Protein AF-A0A6L9SD88-F1 (afdb_monomer)

Organism: NCBI:txid1981512

Nearest PDB structures (foldseek):
  7unf-assembly1_n  TM=5.290E-01  e=9.138E+00  Homo sapiens

Foldseek 3Di:
DDDDDDPPPDDLPCLDLVNLVVLLVVLVVLLVVLVVVLVCLVVVQVCQQVVQDDPDPVDYHHPDDRPVVSNVVSVVRSVVSVVSSVVSVVSSVVVVVVVD

Radius of gyration: 21.81 Å; Cα contacts (8 Å, |Δi|>4): 78; chains: 1; bounding box: 48×17×77 Å

Mean predicted aligned error: 8.77 Å

Sequence (100 aa):
MRPSPTPDRRKVDPDTPDGARRIAIAWTGFVGAGLVALGLSWGGWAVAQAGGYEDNFRGFEA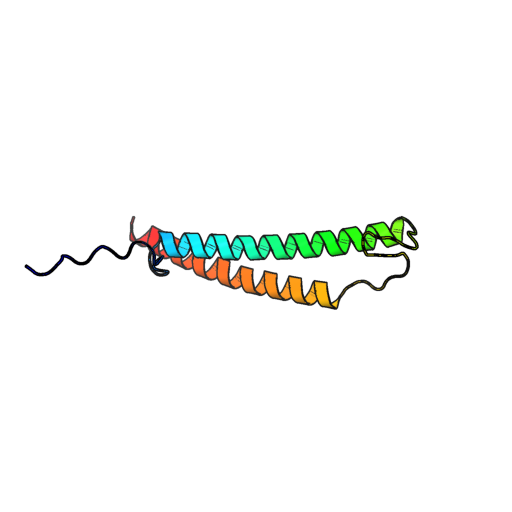GDRFPWIFVILSAAFSVFALFRAIGKWSRYAKIRRQSR

Secondary structure (DSSP, 8-state):
-PPP----TT---TTSHHHHHHHHHHHHHHHHHHHHHHHHHHHHHHHHHHHT-SS-TTS--TTPPP-HHHHHHHHHHHHHHHHHHHHHHHHHHHHHHHT-

Structure (mmCIF, N/CA/C/O backbone):
data_AF-A0A6L9SD88-F1
#
_entry.id   AF-A0A6L9SD88-F1
#
loop_
_atom_site.group_PDB
_atom_site.id
_atom_site.type_symbol
_atom_site.label_atom_id
_atom_site.label_alt_id
_atom_site.label_comp_id
_atom_site.label_asym_id
_atom_site.label_entity_id
_atom_site.label_seq_id
_atom_site.pdbx_PDB_ins_code
_atom_site.Cartn_x
_atom_site.Cartn_y
_atom_site.Cartn_z
_atom_site.occupancy
_atom_site.B_iso_or_equiv
_atom_site.auth_seq_id
_atom_site.auth_comp_id
_atom_site.auth_asym_id
_atom_site.auth_atom_id
_atom_site.pdbx_PDB_model_num
ATOM 1 N N . MET A 1 1 ? 2.132 4.903 54.832 1.00 57.75 1 MET A N 1
ATOM 2 C CA . MET A 1 1 ? 1.381 5.434 53.671 1.00 57.75 1 MET A CA 1
ATOM 3 C C . MET A 1 1 ? 1.807 4.654 52.437 1.00 57.75 1 MET A C 1
ATOM 5 O O . MET A 1 1 ? 2.989 4.672 52.123 1.00 57.75 1 MET A O 1
ATOM 9 N N . ARG A 1 2 ? 0.903 3.902 51.792 1.00 54.12 2 ARG A N 1
ATOM 10 C CA . ARG A 1 2 ? 1.203 3.288 50.485 1.00 54.12 2 ARG A CA 1
ATOM 11 C C . ARG A 1 2 ? 1.075 4.372 49.411 1.00 54.12 2 ARG A C 1
ATOM 13 O O . ARG A 1 2 ? 0.053 5.057 49.424 1.00 54.12 2 ARG A O 1
ATOM 20 N N . PRO A 1 3 ? 2.054 4.541 48.509 1.00 60.25 3 PRO A N 1
ATOM 21 C CA . PRO A 1 3 ? 1.879 5.417 47.361 1.00 60.25 3 PRO A CA 1
ATOM 22 C C . PRO A 1 3 ? 0.697 4.912 46.526 1.00 60.25 3 PRO A C 1
ATOM 24 O O . PRO A 1 3 ? 0.567 3.712 46.271 1.00 60.25 3 PRO A O 1
ATOM 27 N N . SER A 1 4 ? -0.197 5.824 46.157 1.00 60.00 4 SER A N 1
ATOM 28 C CA . SER A 1 4 ? -1.301 5.562 45.240 1.00 60.00 4 SER A CA 1
ATOM 29 C C . SER A 1 4 ? -0.740 5.142 43.874 1.00 60.00 4 SER A C 1
ATOM 31 O O . SER A 1 4 ? 0.237 5.739 43.414 1.00 60.00 4 SER A O 1
ATOM 33 N N . PRO A 1 5 ? -1.316 4.121 43.213 1.00 60.88 5 PRO A N 1
ATOM 34 C CA . PRO A 1 5 ? -0.866 3.714 41.892 1.00 60.88 5 PRO A CA 1
ATOM 35 C C . PRO A 1 5 ? -1.111 4.871 40.924 1.00 60.88 5 PRO A C 1
ATOM 37 O O . PRO A 1 5 ? -2.247 5.285 40.692 1.00 60.88 5 PRO A O 1
ATOM 40 N N . THR A 1 6 ? -0.032 5.425 40.383 1.00 61.88 6 THR A N 1
ATOM 41 C CA . THR A 1 6 ? -0.090 6.366 39.271 1.00 61.88 6 THR A CA 1
ATOM 42 C C . THR A 1 6 ? -0.789 5.670 38.102 1.00 61.88 6 THR A C 1
ATOM 44 O O . THR A 1 6 ? -0.383 4.565 37.736 1.00 61.88 6 THR A O 1
ATOM 47 N N . PRO A 1 7 ? -1.844 6.257 37.507 1.00 53.06 7 PRO A N 1
ATOM 48 C CA . PRO A 1 7 ? -2.501 5.647 36.362 1.00 53.06 7 PRO A CA 1
ATOM 49 C C . PRO A 1 7 ? -1.486 5.537 35.219 1.00 53.06 7 PRO A C 1
ATOM 51 O O . PRO A 1 7 ? -0.988 6.552 34.724 1.00 53.06 7 PRO A O 1
ATOM 54 N N . ASP A 1 8 ? -1.153 4.301 34.837 1.00 61.25 8 ASP A N 1
ATOM 55 C CA . ASP A 1 8 ? -0.277 3.984 33.708 1.00 61.25 8 ASP A CA 1
ATOM 56 C C . ASP A 1 8 ? -0.897 4.554 32.425 1.00 61.25 8 ASP A C 1
ATOM 58 O O . ASP A 1 8 ? -1.836 4.017 31.837 1.00 61.25 8 ASP A O 1
ATOM 62 N N . ARG A 1 9 ? -0.408 5.729 32.029 1.00 57.12 9 ARG A N 1
ATOM 63 C CA . ARG A 1 9 ? -1.037 6.615 31.045 1.00 57.12 9 ARG A CA 1
ATOM 64 C C . ARG A 1 9 ? -0.810 6.194 29.590 1.00 57.12 9 ARG A C 1
ATOM 66 O O . ARG A 1 9 ? -0.995 7.029 28.704 1.00 57.12 9 ARG A O 1
ATOM 73 N N . ARG A 1 10 ? -0.346 4.971 29.297 1.00 58.66 10 ARG A N 1
ATOM 74 C CA . ARG A 1 10 ? 0.192 4.685 27.952 1.00 58.66 10 ARG A CA 1
ATOM 75 C C . ARG A 1 10 ? -0.112 3.331 27.316 1.00 58.66 10 ARG A C 1
ATOM 77 O O . ARG A 1 10 ? 0.466 3.036 26.273 1.00 58.66 10 ARG A O 1
ATOM 84 N N . LYS A 1 11 ? -1.060 2.548 27.832 1.00 56.56 11 LYS A N 1
ATOM 85 C CA . LYS A 1 11 ? -1.594 1.395 27.089 1.00 56.56 11 LYS A CA 1
ATOM 86 C C . LYS A 1 11 ? -2.922 1.773 26.447 1.00 56.56 11 LYS A C 1
ATOM 88 O O . LYS A 1 11 ? -3.922 1.962 27.129 1.00 56.56 11 LYS A O 1
ATOM 93 N N . VAL A 1 12 ? -2.916 1.923 25.120 1.00 60.81 12 VAL A N 1
ATOM 94 C CA . VAL A 1 12 ? -4.160 1.965 24.343 1.00 60.81 12 VAL A CA 1
ATOM 95 C C . VAL A 1 12 ? -4.768 0.580 24.466 1.00 60.81 12 VAL A C 1
ATOM 97 O O . VAL A 1 12 ? -4.300 -0.351 23.816 1.00 60.81 12 VAL A O 1
ATOM 100 N N . ASP A 1 13 ? -5.759 0.443 25.338 1.00 69.75 13 ASP A N 1
ATOM 101 C CA . ASP A 1 13 ? -6.481 -0.808 25.485 1.00 69.75 13 ASP A CA 1
ATOM 102 C C . ASP A 1 13 ? -7.208 -1.103 24.158 1.00 69.75 13 ASP A C 1
ATOM 104 O O . ASP A 1 13 ? -8.103 -0.338 23.764 1.00 69.75 13 ASP A O 1
ATOM 108 N N . PRO A 1 14 ? -6.811 -2.166 23.432 1.00 66.56 14 PRO A N 1
ATOM 109 C CA . PRO A 1 14 ? -7.377 -2.503 22.132 1.00 66.56 14 PRO A CA 1
ATOM 110 C C . PRO A 1 14 ? -8.863 -2.883 22.197 1.00 66.56 14 PRO A C 1
ATOM 112 O O . PRO A 1 14 ? -9.498 -2.965 21.139 1.00 66.56 14 PRO A O 1
ATOM 115 N N . ASP A 1 15 ? -9.404 -3.109 23.397 1.00 68.12 15 ASP A N 1
ATOM 116 C CA . ASP A 1 15 ? -10.796 -3.471 23.636 1.00 68.12 15 ASP A CA 1
ATOM 117 C C . ASP A 1 15 ? -11.689 -2.266 23.977 1.00 68.12 15 ASP A C 1
ATOM 119 O O . ASP A 1 15 ? -12.915 -2.391 23.969 1.00 68.12 15 ASP A O 1
ATOM 123 N N . THR A 1 16 ? -11.111 -1.073 24.156 1.00 77.00 16 THR A N 1
ATOM 124 C CA . THR A 1 16 ? -11.882 0.178 24.253 1.00 77.00 16 THR A CA 1
ATOM 125 C C . THR A 1 16 ? -12.339 0.666 22.870 1.00 77.00 16 THR A C 1
ATOM 127 O O . THR A 1 16 ? -11.638 0.449 21.874 1.00 77.00 16 THR A O 1
ATOM 130 N N . PRO A 1 17 ? -13.486 1.367 22.756 1.00 72.69 17 PRO A N 1
AT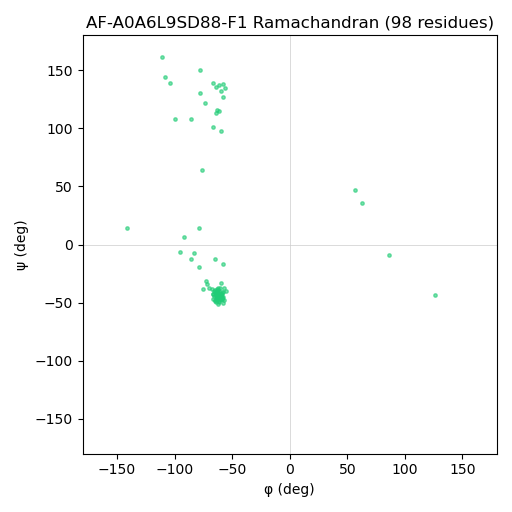OM 131 C CA . PRO A 1 17 ? -13.933 1.930 21.479 1.00 72.69 17 PRO A CA 1
ATOM 132 C C . PRO A 1 17 ? -12.897 2.873 20.843 1.00 72.69 17 PRO A C 1
ATOM 134 O O . PRO A 1 17 ? -12.687 2.822 19.628 1.00 72.69 17 PRO A O 1
ATOM 137 N N . ASP A 1 18 ? -12.186 3.667 21.647 1.00 80.69 18 ASP A N 1
ATOM 138 C CA . ASP A 1 18 ? -11.120 4.549 21.158 1.00 80.69 18 ASP A CA 1
ATOM 139 C C . ASP A 1 18 ? -9.884 3.774 20.684 1.00 80.69 18 ASP A C 1
ATOM 141 O O . ASP A 1 18 ? -9.284 4.128 19.662 1.00 80.69 18 ASP A O 1
ATOM 145 N N . GLY A 1 19 ? -9.527 2.681 21.364 1.00 80.12 19 GLY A N 1
ATOM 146 C CA . GLY A 1 19 ? -8.449 1.789 20.941 1.00 80.12 19 GLY A CA 1
ATOM 147 C C . GLY A 1 19 ? -8.769 1.048 19.645 1.00 80.12 19 GLY A C 1
ATOM 148 O O . GLY A 1 19 ? -7.966 1.061 18.708 1.00 80.12 19 GLY A O 1
ATOM 149 N N . ALA A 1 20 ? -9.973 0.481 19.536 1.00 81.31 20 ALA A N 1
ATOM 150 C CA . ALA A 1 20 ? -10.440 -0.195 18.328 1.00 81.31 20 ALA A CA 1
ATOM 151 C C . ALA A 1 20 ? -10.435 0.744 17.110 1.00 81.31 20 ALA A C 1
ATOM 153 O O . ALA A 1 20 ? -9.966 0.351 16.039 1.00 81.31 20 ALA A O 1
ATOM 154 N N . ARG A 1 21 ? -10.877 1.998 17.284 1.00 83.56 21 ARG A N 1
ATOM 155 C CA . ARG A 1 21 ? -10.855 3.024 16.232 1.00 83.56 21 ARG A CA 1
ATOM 156 C C . ARG A 1 21 ? -9.433 3.393 15.808 1.00 83.56 21 ARG A C 1
ATOM 158 O O . ARG A 1 21 ? -9.154 3.427 14.612 1.00 83.56 21 ARG A O 1
ATOM 165 N N . ARG A 1 22 ? -8.524 3.649 16.756 1.00 86.00 22 ARG A N 1
ATOM 166 C CA . ARG A 1 22 ? -7.120 3.993 16.448 1.00 86.00 22 ARG A CA 1
ATOM 167 C C . ARG A 1 22 ? -6.425 2.886 15.662 1.00 86.00 22 ARG A C 1
ATOM 169 O O . ARG A 1 22 ? -5.770 3.163 14.662 1.00 86.00 22 ARG A O 1
ATOM 176 N N . ILE A 1 23 ? -6.621 1.635 16.073 1.00 86.94 23 ILE A N 1
ATOM 177 C CA . ILE A 1 23 ? -6.053 0.475 15.380 1.00 86.94 23 ILE A CA 1
ATOM 178 C C . ILE A 1 23 ? -6.673 0.319 13.984 1.00 86.94 23 ILE A C 1
ATOM 180 O O . ILE A 1 23 ? -5.954 0.033 13.030 1.00 86.94 23 ILE A O 1
ATOM 184 N N . ALA A 1 24 ? -7.984 0.535 13.834 1.00 87.44 24 ALA A N 1
ATOM 185 C CA . ALA A 1 24 ? -8.644 0.484 12.529 1.00 87.44 24 ALA A CA 1
ATOM 186 C C . ALA A 1 24 ? -8.101 1.551 11.558 1.00 87.44 24 ALA A C 1
ATOM 188 O O . ALA A 1 24 ? -7.842 1.246 10.393 1.00 87.44 24 ALA A O 1
ATOM 189 N N . ILE A 1 25 ? -7.868 2.776 12.043 1.00 91.19 25 ILE A N 1
ATOM 190 C CA . ILE A 1 25 ? -7.244 3.857 11.263 1.00 91.19 25 ILE A CA 1
ATOM 191 C C . ILE A 1 25 ? -5.819 3.474 10.857 1.00 91.19 25 ILE A C 1
ATOM 193 O O . ILE A 1 25 ? -5.475 3.629 9.690 1.00 91.19 25 ILE A O 1
ATOM 197 N N . ALA A 1 26 ? -5.017 2.925 11.773 1.00 92.12 26 ALA A N 1
ATOM 198 C CA . ALA A 1 26 ? -3.658 2.484 11.459 1.00 92.12 26 ALA A CA 1
ATOM 199 C C . ALA A 1 26 ? -3.645 1.428 10.338 1.00 92.12 26 ALA A C 1
ATOM 201 O O . ALA A 1 26 ? -2.923 1.583 9.356 1.00 92.12 26 ALA A O 1
ATOM 202 N N . TRP A 1 27 ? -4.507 0.406 10.425 1.00 92.38 27 TRP A N 1
ATOM 203 C CA . TRP A 1 27 ? -4.641 -0.594 9.359 1.00 92.38 27 TRP A CA 1
ATOM 204 C C . TRP A 1 27 ? -5.118 0.003 8.038 1.00 92.38 27 TRP A C 1
ATOM 206 O O . TRP A 1 27 ? -4.600 -0.361 6.988 1.00 92.38 27 TRP A O 1
ATOM 216 N N . THR A 1 28 ? -6.045 0.959 8.081 1.00 91.88 28 THR A N 1
ATOM 217 C CA . THR A 1 28 ? -6.489 1.688 6.881 1.00 91.88 28 THR A CA 1
ATOM 218 C C . THR A 1 28 ? -5.333 2.481 6.260 1.00 91.88 28 THR A C 1
ATOM 220 O O . THR A 1 28 ? -5.165 2.481 5.044 1.00 91.88 28 THR A O 1
ATOM 223 N N . GLY A 1 29 ? -4.486 3.097 7.090 1.00 93.69 29 GLY A N 1
ATOM 224 C CA . GLY A 1 29 ? -3.265 3.769 6.649 1.00 93.69 29 GLY A CA 1
ATOM 225 C C . GLY A 1 29 ? -2.298 2.820 5.941 1.00 93.69 29 GLY A C 1
ATOM 226 O O . GLY A 1 29 ? -1.782 3.163 4.881 1.00 93.69 29 GLY A O 1
ATOM 227 N N . PHE A 1 30 ? -2.113 1.602 6.458 1.00 92.00 30 PHE A N 1
ATOM 228 C CA . PHE A 1 30 ? -1.286 0.584 5.801 1.00 92.00 30 PHE A CA 1
ATOM 229 C C . PHE A 1 30 ? -1.836 0.147 4.439 1.00 92.00 30 PHE A C 1
ATOM 231 O O . PHE A 1 30 ? -1.053 -0.022 3.506 1.00 92.00 30 PHE A O 1
ATOM 238 N N . VAL A 1 31 ? -3.162 0.030 4.291 1.00 92.81 31 VAL A N 1
ATOM 239 C CA . VAL A 1 31 ? -3.791 -0.210 2.978 1.00 92.81 31 VAL A CA 1
ATOM 240 C C . VAL A 1 31 ? -3.423 0.906 2.005 1.00 92.81 31 VAL A C 1
ATOM 242 O O . VAL A 1 31 ? -2.953 0.624 0.903 1.00 92.81 31 VAL A O 1
ATOM 245 N N . GLY A 1 32 ? -3.602 2.162 2.428 1.00 93.38 32 GLY A N 1
ATOM 246 C CA . GLY A 1 32 ? -3.287 3.334 1.615 1.00 93.38 32 GLY A CA 1
ATOM 247 C C . GLY A 1 32 ? -1.814 3.388 1.212 1.00 93.38 32 GLY A C 1
ATOM 248 O O . GLY A 1 32 ? -1.517 3.576 0.039 1.00 93.38 32 GLY A O 1
ATOM 249 N N . ALA A 1 33 ? -0.894 3.144 2.148 1.00 94.19 33 ALA A N 1
ATOM 250 C CA . ALA A 1 33 ? 0.540 3.124 1.868 1.00 94.19 33 ALA A CA 1
ATOM 251 C C . ALA A 1 33 ? 0.916 2.062 0.822 1.00 94.19 33 ALA A C 1
ATOM 253 O O . ALA A 1 33 ? 1.679 2.351 -0.098 1.00 94.19 33 ALA A O 1
ATOM 254 N N . GLY A 1 34 ? 0.345 0.857 0.916 1.00 92.19 34 GLY A N 1
ATOM 255 C CA . GLY A 1 34 ? 0.591 -0.186 -0.079 1.00 92.19 34 GLY A CA 1
ATOM 256 C C . GLY A 1 34 ? 0.007 0.153 -1.456 1.00 92.19 34 GLY A C 1
ATOM 257 O O . GLY A 1 34 ? 0.673 -0.066 -2.462 1.00 92.19 34 GLY A O 1
ATOM 258 N N . LEU A 1 35 ? -1.176 0.777 -1.524 1.00 91.88 35 LEU A N 1
ATOM 259 C CA . LEU A 1 35 ? -1.744 1.260 -2.792 1.00 91.88 35 LEU A CA 1
ATOM 260 C C . LEU A 1 35 ? -0.903 2.380 -3.421 1.00 91.88 35 LEU A C 1
ATOM 262 O O . LEU A 1 35 ? -0.709 2.389 -4.634 1.00 91.88 35 LEU A O 1
ATOM 266 N N . VAL A 1 36 ? -0.374 3.299 -2.608 1.00 95.06 36 VAL A N 1
ATOM 267 C CA . VAL A 1 36 ? 0.544 4.352 -3.070 1.00 95.06 36 VAL A CA 1
ATOM 268 C C . VAL A 1 36 ? 1.823 3.734 -3.628 1.00 95.06 36 VAL A C 1
ATOM 270 O O . VAL A 1 36 ? 2.239 4.103 -4.722 1.00 95.06 36 VAL A O 1
ATOM 273 N N . ALA A 1 37 ? 2.415 2.762 -2.930 1.00 92.19 37 ALA A N 1
ATOM 274 C CA . ALA A 1 37 ? 3.598 2.055 -3.410 1.00 92.19 37 ALA A CA 1
ATOM 275 C C . ALA A 1 37 ? 3.341 1.362 -4.759 1.00 92.19 37 ALA A C 1
ATOM 277 O O . ALA A 1 37 ? 4.126 1.525 -5.689 1.00 92.19 37 ALA A O 1
ATOM 278 N N . LEU A 1 38 ? 2.204 0.671 -4.896 1.00 92.56 38 LEU A N 1
ATOM 279 C CA . LEU A 1 38 ? 1.777 0.056 -6.157 1.00 92.56 38 LEU A CA 1
ATOM 280 C C . LEU A 1 38 ? 1.629 1.082 -7.285 1.00 92.56 38 LEU A C 1
ATOM 282 O O . LEU A 1 38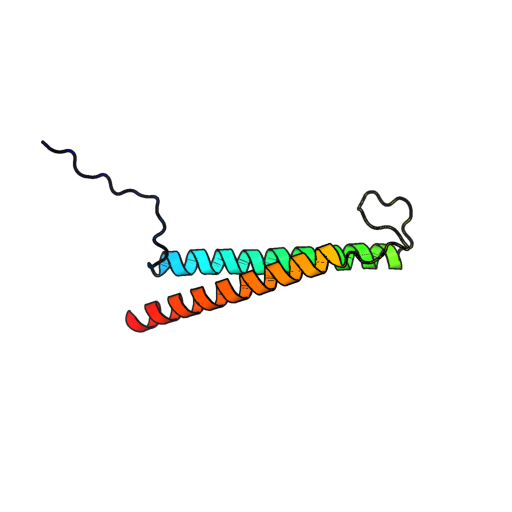 ? 2.125 0.857 -8.388 1.00 92.56 38 LEU A O 1
ATOM 286 N N . GLY A 1 39 ? 0.974 2.211 -7.006 1.00 92.69 39 GLY A N 1
ATOM 287 C CA . GLY A 1 39 ? 0.783 3.288 -7.974 1.00 92.69 39 GLY A CA 1
ATOM 288 C C . GLY A 1 39 ? 2.101 3.917 -8.424 1.00 92.69 39 GLY A C 1
ATOM 289 O O . GLY A 1 39 ? 2.290 4.143 -9.616 1.00 92.69 39 GLY A O 1
ATOM 290 N N . LEU A 1 40 ? 3.035 4.146 -7.495 1.00 92.25 40 LEU A N 1
ATOM 291 C CA . LEU A 1 40 ? 4.362 4.680 -7.806 1.00 92.25 40 LEU A CA 1
ATOM 292 C C . LEU A 1 40 ? 5.196 3.694 -8.628 1.00 92.25 40 LEU A C 1
ATOM 294 O O . LEU A 1 40 ? 5.819 4.105 -9.602 1.00 92.25 40 LEU A O 1
ATOM 298 N N . SER A 1 41 ? 5.177 2.402 -8.287 1.00 91.88 41 SER A N 1
ATOM 299 C CA . SER A 1 41 ? 5.870 1.376 -9.073 1.00 91.88 41 SER A CA 1
ATOM 300 C C . SER A 1 41 ? 5.300 1.253 -10.482 1.00 91.88 41 SER A C 1
ATOM 302 O O . SER A 1 41 ? 6.066 1.216 -11.441 1.00 91.88 41 SER A O 1
ATOM 304 N N . TRP A 1 42 ? 3.969 1.239 -10.622 1.00 92.56 42 TRP A N 1
ATOM 305 C CA . TRP A 1 42 ? 3.324 1.214 -11.934 1.00 92.56 42 TRP A CA 1
ATOM 306 C C . TRP A 1 42 ? 3.650 2.462 -12.752 1.00 92.56 42 TRP A C 1
ATOM 308 O O . TRP A 1 42 ? 4.097 2.350 -13.890 1.00 92.56 42 TRP A O 1
ATOM 318 N N . GLY A 1 43 ? 3.459 3.646 -12.168 1.00 92.38 43 GLY A N 1
ATOM 319 C CA . GLY A 1 43 ? 3.692 4.919 -12.842 1.00 92.38 43 GLY A CA 1
ATOM 320 C C . GLY A 1 43 ? 5.149 5.100 -13.255 1.00 92.38 43 GLY A C 1
ATOM 321 O O . GLY A 1 43 ? 5.410 5.456 -14.398 1.00 92.38 43 GLY A O 1
ATOM 322 N N . GLY A 1 44 ? 6.094 4.800 -12.361 1.00 91.62 44 GLY A N 1
ATOM 323 C CA . GLY A 1 44 ? 7.524 4.882 -12.652 1.00 91.62 44 GLY A CA 1
ATOM 324 C C . GLY A 1 44 ? 7.937 3.961 -13.798 1.00 91.62 44 GLY A C 1
ATOM 325 O O . GLY A 1 44 ? 8.602 4.411 -14.728 1.00 91.62 44 GLY A O 1
ATOM 326 N N . TRP A 1 45 ? 7.484 2.704 -13.774 1.00 94.00 45 TRP A N 1
ATOM 327 C CA . TRP A 1 45 ? 7.764 1.759 -14.852 1.00 94.00 45 TRP A CA 1
ATOM 328 C C . TRP A 1 45 ? 7.122 2.194 -16.175 1.00 94.00 45 TRP A C 1
ATOM 330 O O . TRP A 1 45 ? 7.803 2.258 -17.193 1.00 94.00 45 TRP A O 1
ATOM 340 N N . ALA A 1 46 ? 5.834 2.553 -16.170 1.00 91.62 46 ALA A N 1
ATOM 341 C CA . ALA A 1 46 ? 5.114 2.939 -17.383 1.00 91.62 46 ALA A CA 1
ATOM 342 C C . ALA A 1 46 ? 5.721 4.188 -18.040 1.00 91.62 46 ALA A C 1
ATOM 344 O O . ALA A 1 46 ? 5.856 4.243 -19.260 1.00 91.62 46 ALA A O 1
ATOM 345 N N . VAL A 1 47 ? 6.121 5.172 -17.229 1.00 92.00 47 VAL A N 1
ATOM 346 C CA . VAL A 1 47 ? 6.796 6.385 -17.701 1.00 92.00 47 VAL A CA 1
ATOM 347 C C . VAL A 1 47 ? 8.159 6.054 -18.310 1.00 92.00 47 VAL A C 1
ATOM 349 O O . VAL A 1 47 ? 8.481 6.598 -19.361 1.00 92.00 47 VAL A O 1
ATOM 352 N N . ALA A 1 48 ? 8.932 5.144 -17.710 1.00 90.75 48 ALA A N 1
ATOM 353 C CA . ALA A 1 48 ? 10.211 4.711 -18.274 1.00 90.75 48 ALA A CA 1
ATOM 354 C C . ALA A 1 48 ? 10.043 4.011 -19.632 1.00 90.75 48 ALA A C 1
ATOM 356 O O . ALA A 1 48 ? 10.769 4.331 -20.573 1.00 90.75 48 ALA A O 1
ATOM 357 N N . GLN A 1 49 ? 9.038 3.136 -19.767 1.00 91.19 49 GLN A N 1
ATOM 358 C CA . GLN A 1 49 ? 8.741 2.467 -21.039 1.00 91.19 49 GLN A CA 1
ATOM 359 C C . GLN A 1 49 ? 8.253 3.444 -22.115 1.00 91.19 49 GLN A C 1
ATOM 361 O O . GLN A 1 49 ? 8.675 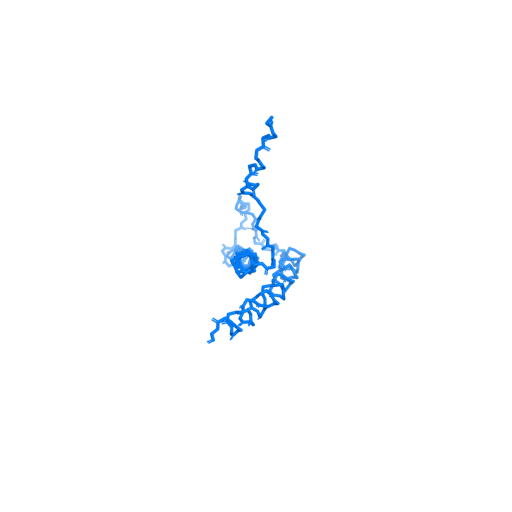3.360 -23.263 1.00 91.19 49 GLN A O 1
ATOM 366 N N . ALA A 1 50 ? 7.370 4.381 -21.758 1.00 90.50 50 ALA A N 1
ATOM 367 C CA . ALA A 1 50 ? 6.828 5.353 -22.705 1.00 90.50 50 ALA A CA 1
ATOM 368 C C . ALA A 1 50 ? 7.857 6.415 -23.123 1.00 90.50 50 ALA A C 1
ATOM 370 O O . ALA A 1 50 ? 7.821 6.897 -24.252 1.00 90.50 50 ALA A O 1
ATOM 371 N N . GLY A 1 51 ? 8.748 6.798 -22.205 1.00 87.38 51 GLY A N 1
ATOM 372 C CA . GLY A 1 51 ? 9.762 7.825 -22.424 1.00 87.38 51 GLY A CA 1
ATOM 373 C C . GLY A 1 51 ? 11.050 7.320 -23.070 1.00 87.38 51 GLY A C 1
ATOM 374 O O . GLY A 1 51 ? 11.853 8.148 -23.489 1.00 87.38 51 GLY A O 1
ATOM 375 N N . GLY A 1 52 ? 11.260 6.000 -23.146 1.00 88.38 52 GLY A N 1
ATOM 376 C CA . GLY A 1 52 ? 12.498 5.430 -23.681 1.00 88.38 52 GLY A CA 1
ATOM 377 C C . GLY A 1 52 ? 13.728 5.803 -22.848 1.00 88.38 52 GLY A C 1
ATOM 378 O O . GLY A 1 52 ? 14.777 6.089 -23.412 1.00 88.38 52 GLY A O 1
ATOM 379 N N . TYR A 1 53 ? 13.590 5.899 -21.520 1.00 85.94 53 TYR A N 1
ATOM 380 C CA . TYR A 1 53 ? 14.687 6.343 -20.658 1.00 85.94 53 TYR A CA 1
ATOM 381 C C . TYR A 1 53 ? 15.759 5.263 -20.500 1.00 85.94 53 TYR A C 1
ATOM 383 O O . TYR A 1 53 ? 15.473 4.188 -19.982 1.00 85.94 53 TYR A O 1
ATOM 391 N N . GLU A 1 54 ? 16.992 5.590 -20.876 1.00 82.94 54 GLU A N 1
ATOM 392 C CA . GLU A 1 54 ? 18.204 4.800 -20.627 1.00 82.94 54 GLU A CA 1
ATOM 393 C C . GLU A 1 54 ? 19.058 5.530 -19.563 1.00 82.94 54 GLU A C 1
ATOM 395 O O . GLU A 1 54 ? 19.046 6.764 -19.517 1.00 82.94 54 GLU A O 1
ATOM 400 N N . ASP A 1 55 ? 19.734 4.796 -18.667 1.00 80.06 55 ASP A N 1
ATOM 401 C CA . ASP A 1 55 ? 20.528 5.325 -17.534 1.00 80.06 55 ASP A CA 1
ATOM 402 C C . ASP A 1 55 ? 19.748 6.243 -16.564 1.00 80.06 55 ASP A C 1
ATOM 404 O O . ASP A 1 55 ? 20.175 7.336 -16.161 1.00 80.06 55 ASP A O 1
ATOM 408 N N . ASN A 1 56 ? 18.555 5.810 -16.153 1.00 79.12 56 ASN A N 1
ATOM 409 C CA . ASN A 1 56 ? 17.682 6.625 -15.316 1.00 79.12 56 ASN A CA 1
ATOM 410 C C . ASN A 1 56 ? 17.993 6.476 -13.818 1.00 79.12 56 ASN A C 1
ATOM 412 O O . ASN A 1 56 ? 17.573 5.519 -13.167 1.00 79.12 56 ASN A O 1
ATOM 416 N N . PHE A 1 57 ? 18.582 7.512 -13.208 1.00 77.81 57 PHE A N 1
ATOM 417 C CA . PHE A 1 57 ? 18.851 7.545 -11.758 1.00 77.81 57 PHE A CA 1
ATOM 418 C C . PHE A 1 57 ? 17.598 7.378 -10.872 1.00 77.81 57 PHE A C 1
ATOM 420 O O . PHE A 1 57 ? 17.710 7.126 -9.672 1.00 77.81 57 PHE A O 1
ATOM 427 N N . ARG A 1 58 ? 16.395 7.565 -11.435 1.00 71.38 58 ARG A N 1
ATOM 428 C CA . ARG A 1 58 ? 15.112 7.474 -10.719 1.00 71.38 58 ARG A CA 1
ATOM 429 C C . ARG A 1 58 ? 14.583 6.043 -10.587 1.00 71.38 58 ARG A C 1
ATOM 431 O O . ARG A 1 58 ? 13.596 5.851 -9.878 1.00 71.38 58 ARG A O 1
ATOM 438 N N . GLY A 1 59 ? 15.221 5.063 -11.228 1.00 82.31 59 GLY A N 1
ATOM 439 C CA . GLY A 1 59 ? 15.073 3.647 -10.887 1.00 82.31 59 GLY A CA 1
ATOM 440 C C . GLY A 1 59 ? 14.676 2.714 -12.029 1.00 82.31 59 GLY A C 1
ATOM 441 O O . GLY A 1 59 ? 15.246 1.637 -12.098 1.00 82.31 59 GLY A O 1
ATOM 442 N N . PHE A 1 60 ? 13.718 3.084 -12.888 1.00 88.56 60 PHE A N 1
ATOM 443 C CA . PHE A 1 60 ? 13.297 2.239 -14.019 1.00 88.56 60 PHE A CA 1
ATOM 444 C C . PHE A 1 60 ? 13.847 2.754 -15.342 1.00 88.56 60 PHE A C 1
ATOM 446 O O . PHE A 1 60 ? 13.774 3.958 -15.618 1.00 88.56 60 PHE A O 1
ATOM 453 N N . GLU A 1 61 ? 14.291 1.818 -16.168 1.00 90.50 61 GLU A N 1
ATOM 454 C CA . GLU A 1 61 ? 14.771 2.027 -17.528 1.00 90.50 61 GLU A CA 1
ATOM 455 C C . GLU A 1 61 ? 13.809 1.423 -18.560 1.00 90.50 61 GLU A C 1
ATOM 457 O O . GLU A 1 61 ? 12.941 0.589 -18.269 1.00 90.50 61 GLU A O 1
ATOM 462 N N . ALA A 1 62 ? 13.933 1.874 -19.802 1.00 89.38 62 ALA A N 1
ATOM 463 C CA . ALA A 1 62 ? 13.237 1.279 -20.927 1.00 89.38 62 ALA A CA 1
ATOM 464 C C . ALA A 1 62 ? 13.712 -0.168 -21.135 1.00 89.38 62 ALA A C 1
ATOM 466 O O . ALA A 1 62 ? 14.898 -0.471 -21.077 1.00 89.38 62 ALA A O 1
ATOM 467 N N . GLY A 1 63 ? 12.770 -1.086 -21.358 1.00 88.94 63 GLY A N 1
ATOM 468 C CA . GLY A 1 63 ? 13.056 -2.519 -21.472 1.00 88.94 63 GLY A CA 1
ATOM 469 C C . GLY A 1 63 ? 13.096 -3.275 -20.139 1.00 88.94 63 GLY A C 1
ATOM 470 O O . GLY A 1 63 ? 13.075 -4.510 -20.153 1.00 88.94 63 GLY A O 1
ATOM 471 N N . ASP A 1 64 ? 13.063 -2.578 -18.997 1.00 90.31 64 ASP A N 1
ATOM 472 C CA . ASP A 1 64 ? 12.953 -3.234 -17.696 1.00 90.31 64 ASP A CA 1
ATOM 473 C C . ASP A 1 64 ? 11.698 -4.100 -17.588 1.00 90.31 64 ASP A C 1
ATOM 475 O O . ASP A 1 64 ? 10.574 -3.714 -17.940 1.00 90.31 64 ASP A O 1
ATOM 479 N N . ARG A 1 65 ? 11.873 -5.283 -16.994 1.00 90.31 65 ARG A N 1
ATOM 480 C CA . ARG A 1 65 ? 10.738 -6.123 -16.615 1.00 90.31 65 ARG A CA 1
ATOM 481 C C . ARG A 1 65 ? 9.948 -5.443 -15.507 1.00 90.31 65 ARG A C 1
ATOM 483 O O . ARG A 1 65 ? 10.509 -4.939 -14.538 1.00 90.31 65 ARG A O 1
ATOM 490 N N . PHE A 1 66 ? 8.626 -5.520 -15.615 1.00 91.56 66 PHE A N 1
ATOM 491 C CA . PHE A 1 66 ? 7.741 -5.022 -14.572 1.00 91.56 66 PHE A CA 1
ATOM 492 C C . PHE A 1 66 ? 8.064 -5.683 -13.211 1.00 91.56 66 PHE A C 1
ATOM 494 O O . PHE A 1 66 ? 8.231 -6.910 -13.165 1.00 91.56 66 PHE A O 1
ATOM 501 N N . PRO A 1 67 ? 8.143 -4.923 -12.098 1.00 90.25 67 PRO A N 1
ATOM 502 C CA . PRO A 1 67 ? 8.576 -5.416 -10.786 1.00 90.25 67 PRO A CA 1
ATOM 503 C C . PRO A 1 67 ? 7.487 -6.246 -10.077 1.00 90.25 67 PRO A C 1
ATOM 505 O O . PRO A 1 67 ? 6.987 -5.889 -9.007 1.00 90.25 67 PRO A O 1
ATOM 508 N N . TRP A 1 68 ? 7.122 -7.390 -10.660 1.00 90.50 68 TRP A N 1
ATOM 509 C CA . TRP A 1 68 ? 6.024 -8.242 -10.197 1.00 90.50 68 TRP A CA 1
ATOM 510 C C . TRP A 1 68 ? 6.152 -8.676 -8.740 1.00 90.50 68 TRP A C 1
ATOM 512 O O . TRP A 1 68 ? 5.155 -8.682 -8.027 1.00 90.50 68 TRP A O 1
ATOM 522 N N . ILE A 1 69 ? 7.361 -9.010 -8.280 1.00 92.25 69 ILE A N 1
ATOM 523 C CA . ILE A 1 69 ? 7.577 -9.467 -6.900 1.00 92.25 69 ILE A CA 1
ATOM 524 C C . ILE A 1 69 ? 7.167 -8.374 -5.908 1.00 92.25 69 ILE A C 1
ATOM 526 O O . ILE A 1 69 ? 6.382 -8.636 -5.000 1.00 92.25 69 ILE A O 1
ATOM 530 N N . PHE A 1 70 ? 7.646 -7.142 -6.108 1.00 90.19 70 PHE A N 1
ATOM 531 C CA . PHE A 1 70 ? 7.287 -6.009 -5.256 1.00 90.19 70 PHE A CA 1
ATOM 532 C C . PHE A 1 70 ? 5.776 -5.765 -5.276 1.00 90.19 70 PHE A C 1
ATOM 534 O O . PHE A 1 70 ? 5.148 -5.667 -4.226 1.00 90.19 70 PHE A O 1
ATOM 541 N N . VAL A 1 71 ? 5.180 -5.765 -6.470 1.00 90.00 71 VAL A N 1
ATOM 542 C CA . VAL A 1 71 ? 3.742 -5.548 -6.657 1.00 90.00 71 VAL A CA 1
ATOM 543 C C . VAL A 1 71 ? 2.901 -6.612 -5.954 1.00 90.00 71 VAL A C 1
ATOM 545 O O . VAL A 1 71 ? 1.966 -6.279 -5.230 1.00 90.00 71 VAL A O 1
ATOM 548 N N . ILE A 1 72 ? 3.249 -7.889 -6.098 1.00 93.38 72 ILE A N 1
ATOM 549 C CA . ILE A 1 72 ? 2.532 -8.988 -5.445 1.00 93.38 72 ILE A CA 1
ATOM 550 C C . ILE A 1 72 ? 2.639 -8.866 -3.923 1.0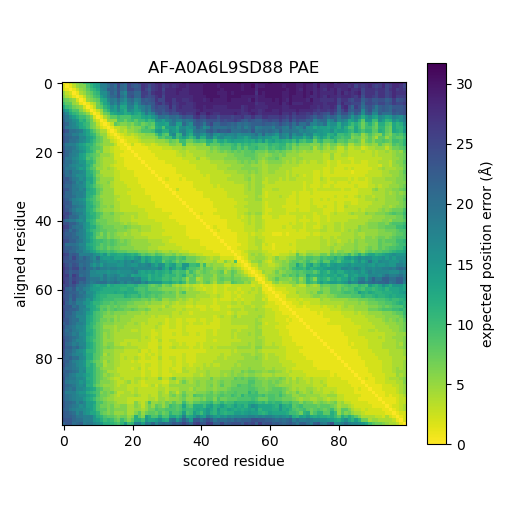0 93.38 72 ILE A C 1
ATOM 552 O O . ILE A 1 72 ? 1.630 -8.998 -3.231 1.00 93.38 72 ILE A O 1
ATOM 556 N N . LEU A 1 73 ? 3.829 -8.570 -3.392 1.00 93.25 73 LEU A N 1
ATOM 557 C CA . LEU A 1 73 ? 4.031 -8.419 -1.951 1.00 93.25 73 LEU A CA 1
ATOM 558 C C . LEU A 1 73 ? 3.268 -7.214 -1.385 1.00 93.25 73 LEU A C 1
ATOM 560 O O . LEU A 1 73 ? 2.595 -7.348 -0.361 1.00 93.25 73 LEU A O 1
ATOM 564 N N . SER A 1 74 ? 3.309 -6.061 -2.057 1.00 91.44 74 SER A N 1
ATOM 565 C CA . SER A 1 74 ? 2.549 -4.873 -1.655 1.00 91.44 74 SER A CA 1
ATOM 566 C C . SER A 1 74 ? 1.043 -5.113 -1.724 1.00 91.44 74 SER A C 1
ATOM 568 O O . SER A 1 74 ? 0.329 -4.759 -0.787 1.00 91.44 74 SER A O 1
ATOM 570 N N . ALA A 1 75 ? 0.554 -5.769 -2.780 1.00 90.19 75 ALA A N 1
ATOM 571 C CA . ALA A 1 75 ? -0.856 -6.118 -2.912 1.00 90.19 75 ALA A CA 1
ATOM 572 C C . ALA A 1 75 ? -1.301 -7.092 -1.812 1.00 90.19 75 ALA A C 1
ATOM 574 O O . ALA A 1 75 ? -2.308 -6.845 -1.148 1.00 90.19 75 ALA A O 1
ATOM 575 N N . ALA A 1 76 ? -0.532 -8.154 -1.557 1.00 94.12 76 ALA A N 1
ATOM 576 C CA . ALA A 1 76 ? -0.821 -9.116 -0.496 1.00 94.12 76 ALA A CA 1
ATOM 577 C C . ALA A 1 76 ? -0.852 -8.444 0.886 1.00 94.12 76 ALA A C 1
ATOM 579 O O . ALA A 1 76 ? -1.774 -8.678 1.673 1.00 94.12 76 ALA A O 1
ATOM 580 N N . PHE A 1 77 ? 0.107 -7.556 1.164 1.00 92.75 77 PHE A N 1
ATOM 581 C CA . PHE A 1 77 ? 0.139 -6.778 2.399 1.00 92.75 77 PHE A CA 1
ATOM 582 C C . PHE A 1 77 ? -1.075 -5.846 2.530 1.00 92.75 77 PHE A C 1
ATOM 584 O O . PHE A 1 77 ? -1.724 -5.838 3.578 1.00 92.75 77 PHE A O 1
ATOM 591 N N . SER A 1 78 ? -1.433 -5.109 1.474 1.00 89.50 78 SER A N 1
ATOM 592 C CA . SER A 1 78 ? -2.619 -4.243 1.459 1.00 89.50 78 SER A CA 1
ATOM 593 C C . SER A 1 78 ? -3.907 -5.029 1.681 1.00 89.50 78 SER A C 1
ATOM 595 O O . SER A 1 78 ? -4.753 -4.605 2.466 1.00 89.50 78 SER A O 1
ATOM 597 N N . VAL A 1 79 ? -4.060 -6.190 1.044 1.00 94.50 79 VAL A N 1
ATOM 598 C CA . VAL A 1 79 ? -5.229 -7.060 1.230 1.00 94.50 79 VAL A CA 1
ATOM 599 C C . VAL A 1 79 ? -5.303 -7.560 2.673 1.00 94.50 79 VAL A C 1
ATOM 601 O O . VAL A 1 79 ? -6.354 -7.470 3.310 1.00 94.50 79 VAL A O 1
ATOM 604 N N . PHE A 1 80 ? -4.183 -8.014 3.236 1.00 94.88 80 PHE A N 1
ATOM 605 C CA . PHE A 1 80 ? -4.121 -8.419 4.638 1.00 94.88 80 PHE A CA 1
ATOM 606 C C . PHE A 1 80 ? -4.497 -7.270 5.589 1.00 94.88 80 PHE A C 1
ATOM 608 O O . PHE A 1 80 ? -5.330 -7.444 6.485 1.00 94.88 80 PHE A O 1
ATOM 615 N N . ALA A 1 81 ? -3.933 -6.080 5.376 1.00 92.50 81 ALA A N 1
ATOM 616 C CA . ALA A 1 81 ? -4.242 -4.888 6.158 1.00 92.50 81 ALA A CA 1
ATOM 617 C C . ALA A 1 81 ? -5.724 -4.491 6.047 1.00 92.50 81 ALA A C 1
ATOM 619 O O . ALA A 1 81 ? -6.337 -4.118 7.050 1.00 92.50 81 ALA A O 1
ATOM 620 N N . LEU A 1 82 ? -6.328 -4.639 4.865 1.00 91.88 82 LEU A N 1
ATOM 621 C CA . LEU A 1 82 ? -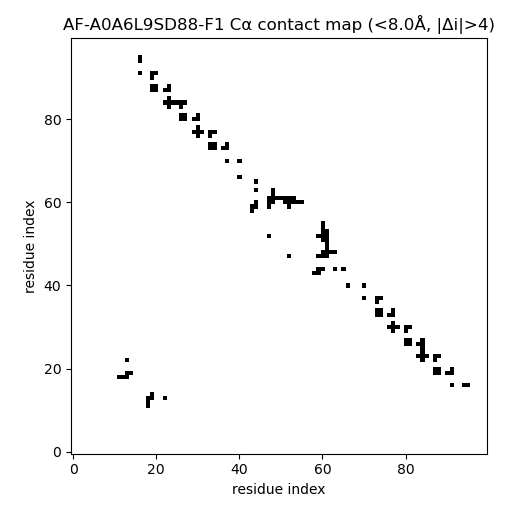7.740 -4.352 4.632 1.00 91.88 82 LEU A CA 1
ATOM 622 C C . LEU A 1 82 ? -8.639 -5.271 5.461 1.00 91.88 82 LEU A C 1
ATOM 624 O O . LEU A 1 82 ? -9.521 -4.783 6.170 1.00 91.88 82 LEU A O 1
ATOM 628 N N . PHE A 1 83 ? -8.385 -6.583 5.453 1.00 94.31 83 PHE A N 1
ATOM 629 C CA . PHE A 1 83 ? -9.139 -7.523 6.290 1.00 94.31 83 PHE A CA 1
ATOM 630 C C . PHE A 1 83 ? -9.040 -7.168 7.780 1.00 94.31 83 PHE A C 1
ATOM 632 O O . PHE A 1 83 ? -10.044 -7.189 8.501 1.00 94.31 83 PHE A O 1
ATOM 639 N N . ARG A 1 84 ? -7.850 -6.767 8.250 1.00 91.81 84 ARG A N 1
ATOM 640 C CA . ARG A 1 84 ? -7.653 -6.296 9.631 1.00 91.81 84 ARG A CA 1
ATOM 641 C C . ARG A 1 84 ? -8.431 -5.012 9.928 1.00 91.81 84 ARG A C 1
ATOM 643 O O . ARG A 1 84 ? -9.051 -4.919 10.992 1.00 91.81 84 ARG A O 1
ATOM 650 N N . ALA A 1 85 ? -8.426 -4.046 9.008 1.00 89.50 85 A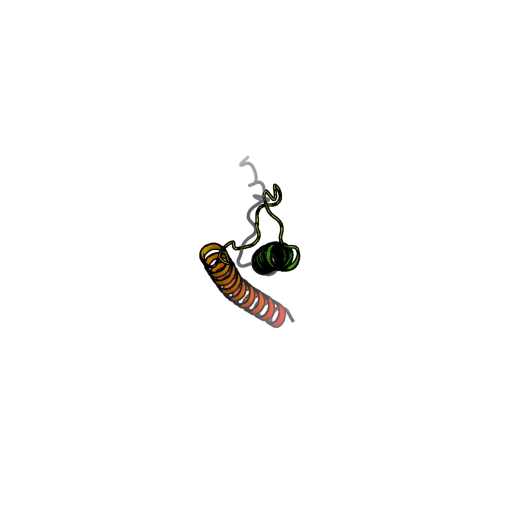LA A N 1
ATOM 651 C CA . ALA A 1 85 ? -9.166 -2.794 9.140 1.00 89.50 85 ALA A CA 1
ATOM 652 C C . ALA A 1 85 ? -10.676 -3.052 9.237 1.00 89.50 85 ALA A C 1
ATOM 654 O O . ALA A 1 85 ? -11.316 -2.571 10.174 1.00 89.50 85 ALA A O 1
ATOM 655 N N . ILE A 1 86 ? -11.230 -3.869 8.334 1.00 91.62 86 ILE A N 1
ATOM 656 C CA . ILE A 1 86 ? -12.656 -4.233 8.311 1.00 91.62 86 ILE A CA 1
ATOM 657 C C . ILE A 1 86 ? -13.072 -4.875 9.637 1.00 91.62 86 ILE A C 1
ATOM 659 O O . ILE A 1 86 ? -14.058 -4.454 10.247 1.00 91.62 86 ILE A O 1
ATOM 663 N N . GLY A 1 87 ? -12.301 -5.848 10.135 1.00 88.38 87 GLY A N 1
ATOM 664 C CA . GLY A 1 87 ? -12.602 -6.511 11.406 1.00 88.38 87 GLY A CA 1
ATOM 665 C C . GLY A 1 87 ? -12.648 -5.539 12.591 1.00 88.38 87 GLY A C 1
ATOM 666 O O . GLY A 1 87 ? -13.539 -5.620 13.442 1.00 88.38 87 GLY A O 1
ATOM 667 N N . LYS A 1 88 ? -11.726 -4.570 12.640 1.00 87.19 88 LYS A N 1
ATOM 668 C CA . LYS A 1 88 ? -11.678 -3.574 13.722 1.00 87.19 88 LYS A CA 1
ATOM 669 C C . LYS A 1 88 ? -12.766 -2.509 13.598 1.00 87.19 88 LYS A C 1
ATOM 671 O O . LYS A 1 88 ? -13.372 -2.167 14.614 1.00 87.19 88 LYS A O 1
ATOM 676 N N . TRP A 1 89 ? -13.087 -2.061 12.386 1.00 86.06 89 TRP A N 1
ATOM 677 C CA . TRP A 1 89 ? -14.220 -1.165 12.141 1.00 86.06 89 TRP A CA 1
ATOM 678 C C . TRP A 1 89 ? -15.561 -1.812 12.493 1.00 86.06 89 TRP A C 1
ATOM 680 O O . TRP A 1 89 ? -16.396 -1.168 13.128 1.00 86.06 89 TRP A O 1
ATOM 690 N N . SER A 1 90 ? -15.745 -3.095 12.171 1.00 88.56 90 SER A N 1
ATOM 691 C CA . SER A 1 90 ? -16.936 -3.860 12.560 1.00 88.56 90 SER A CA 1
ATOM 692 C C . SER A 1 90 ? -17.095 -3.924 14.084 1.00 88.56 90 SER A C 1
ATOM 694 O O . SER A 1 90 ? -18.165 -3.622 14.620 1.00 88.56 90 SER A O 1
ATOM 696 N N . ARG A 1 91 ? -16.007 -4.213 14.815 1.00 83.25 91 ARG A N 1
ATOM 697 C CA . ARG A 1 91 ? -16.024 -4.238 16.286 1.00 83.25 91 ARG A CA 1
ATOM 698 C C . ARG A 1 91 ? -16.323 -2.865 16.890 1.00 83.25 91 ARG A C 1
ATOM 700 O O . ARG A 1 91 ? -17.157 -2.773 17.787 1.00 83.25 91 ARG A O 1
ATOM 707 N N . TYR A 1 92 ? -15.699 -1.806 16.375 1.00 83.38 92 TYR A N 1
ATOM 708 C CA . TYR A 1 92 ? -15.997 -0.432 16.785 1.00 83.38 92 TYR A CA 1
ATOM 709 C C . TYR A 1 92 ? -17.476 -0.080 16.560 1.00 83.38 92 TYR A C 1
ATOM 711 O O . TYR A 1 92 ? -18.137 0.444 17.457 1.00 83.38 92 TYR A O 1
ATOM 719 N N . ALA A 1 93 ? -18.024 -0.431 15.392 1.00 85.12 93 ALA A N 1
ATOM 720 C CA . ALA A 1 93 ? -19.428 -0.204 15.072 1.00 85.12 93 ALA A CA 1
ATOM 721 C C . ALA A 1 93 ? -20.369 -0.969 16.016 1.00 85.12 93 ALA A C 1
ATOM 723 O O . ALA A 1 93 ? -21.401 -0.423 16.405 1.00 85.12 93 ALA A O 1
ATOM 724 N N . LYS A 1 94 ? -20.014 -2.199 16.415 1.00 86.62 94 LYS A N 1
ATOM 725 C CA . LYS A 1 94 ? -20.780 -2.988 17.390 1.00 86.62 94 LYS A CA 1
ATOM 726 C C . LYS A 1 94 ? -20.809 -2.319 18.767 1.00 86.62 94 LYS A C 1
ATOM 728 O O . LYS A 1 94 ? -21.894 -2.134 19.305 1.00 86.62 94 LYS A O 1
ATOM 733 N N . ILE A 1 95 ? -19.653 -1.903 19.292 1.00 80.62 95 ILE A N 1
ATOM 734 C CA .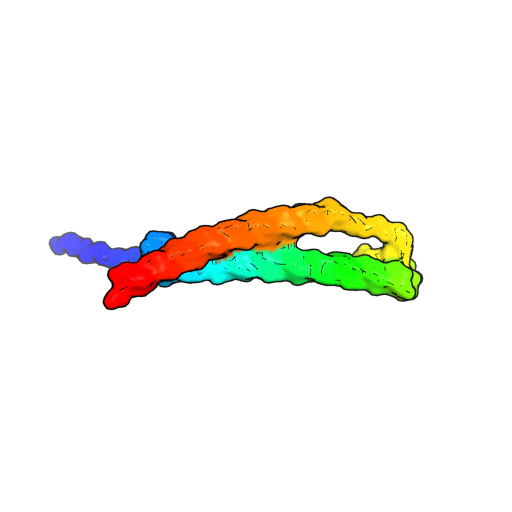 ILE A 1 95 ? -19.559 -1.219 20.596 1.00 80.62 95 ILE A CA 1
ATOM 735 C C . ILE A 1 95 ? -20.392 0.068 20.576 1.00 80.62 95 ILE A C 1
ATOM 737 O O . ILE A 1 95 ? -21.220 0.287 21.452 1.00 80.62 95 ILE A O 1
ATOM 741 N N . ARG A 1 96 ? -20.260 0.879 19.517 1.00 81.19 96 ARG A N 1
ATOM 742 C CA . ARG A 1 96 ? -21.017 2.131 19.371 1.00 81.19 96 ARG A CA 1
ATOM 743 C C . ARG A 1 96 ? -22.537 1.925 19.351 1.00 81.19 96 ARG A C 1
ATOM 745 O O . ARG A 1 96 ? -23.260 2.803 19.807 1.00 81.19 96 ARG A O 1
ATOM 752 N N . ARG A 1 97 ? -23.028 0.805 18.804 1.00 84.75 97 ARG A N 1
ATOM 753 C CA . ARG A 1 97 ? -24.466 0.474 18.805 1.00 84.75 97 ARG A CA 1
ATOM 754 C C . ARG A 1 97 ? -24.975 0.055 20.181 1.00 84.75 97 ARG A C 1
ATOM 756 O O . ARG A 1 97 ? -26.133 0.303 20.459 1.00 84.75 97 ARG A O 1
ATOM 763 N N . GLN A 1 98 ? -24.141 -0.577 21.006 1.00 84.00 98 GLN A N 1
ATOM 764 C CA . GLN A 1 98 ? -24.513 -1.009 22.360 1.00 84.00 98 GLN A CA 1
ATOM 765 C C . GLN A 1 98 ? -24.499 0.139 23.380 1.00 84.00 98 GLN A C 1
ATOM 767 O O . GLN A 1 98 ? -25.091 0.012 24.443 1.00 84.00 98 GLN A O 1
ATOM 772 N N . SER A 1 99 ? 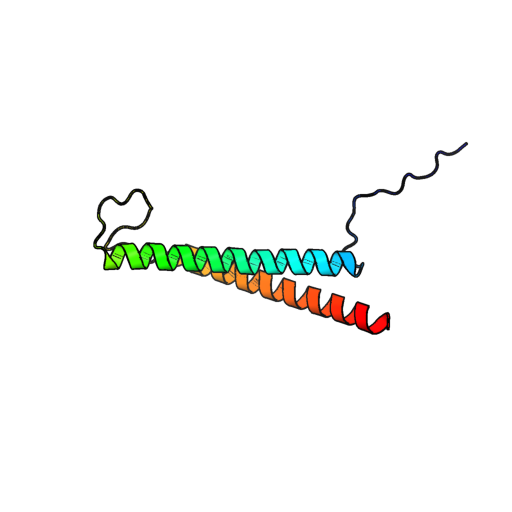-23.807 1.240 23.074 1.00 70.31 99 SER A N 1
ATOM 773 C CA . SER A 1 99 ? -23.758 2.452 23.907 1.00 70.31 99 SER A CA 1
ATOM 774 C C . SER A 1 99 ? -24.822 3.503 23.549 1.00 70.31 99 SER A C 1
ATOM 776 O O . SER A 1 99 ? -24.743 4.623 24.050 1.00 70.31 99 SER A O 1
ATOM 778 N N . ARG A 1 100 ? -25.756 3.184 22.646 1.00 58.56 100 ARG A N 1
ATOM 779 C CA . ARG A 1 100 ? -26.925 4.001 22.288 1.00 58.56 100 ARG A CA 1
ATOM 780 C C . ARG A 1 100 ? -28.177 3.355 22.848 1.00 58.56 100 ARG A C 1
ATOM 782 O O . ARG A 1 100 ? -29.067 4.132 23.241 1.00 58.56 100 ARG A O 1
#

Solvent-accessible surface area (backbone atoms only — not comparable to full-atom values): 5584 Å² total; per-residue (Å²): 133,81,81,76,82,73,78,80,88,77,72,75,51,66,86,39,64,69,26,20,46,54,52,18,50,52,26,47,48,47,24,50,53,27,52,49,51,44,50,48,55,51,50,49,43,52,49,13,52,75,65,60,33,71,91,42,92,88,70,45,34,44,86,60,76,79,66,55,70,62,44,51,52,34,49,52,50,18,52,53,26,41,56,52,16,52,55,27,47,53,51,31,53,50,54,58,60,74,77,106

pLDDT: mean 83.95, std 11.61, range [53.06, 95.06]